Protein AF-A0A915EQQ8-F1 (afdb_monomer)

Sequence (125 aa):
MEVDMRISNCTISLIVEETCTAIYQALSRPYLQLPRTPMSGVPLLPTSTASTRFRFACAIDGKHVLIKKRESGSLYFNYKKSFSFVLMPIVDADYRVLYADFGSQGHNNDAGIFNTSGNERIYVK

pLDDT: mean 74.61, std 15.88, range [38.28, 94.25]

Solvent-accessible surface area (backbone atoms only — not comparable to full-atom values): 7738 Å² total; per-residue (Å²): 134,88,76,93,59,102,60,59,70,70,60,51,52,51,53,52,49,53,51,52,51,51,51,44,67,69,44,30,79,82,30,47,43,63,75,90,59,88,86,79,76,79,74,80,70,85,75,84,72,93,88,66,100,56,92,79,52,62,51,73,61,66,43,76,46,78,47,80,84,64,102,53,84,61,54,31,40,24,96,85,80,41,32,20,32,27,36,42,40,34,24,43,85,85,72,44,60,47,31,42,38,72,73,42,53,25,54,63,52,59,70,61,48,65,76,62,64,77,84,74,50,37,29,41,107

Foldseek 3Di:
DDDDDPDDPVVVVVVVVVVVVVCCVVCCVPWWDDPPDPDDDPPLPPDDDDDDPCSPDKDWDKDWDFDDDDPPPCQQQDPVRTGTKIKIFTADPVRDTQKIDTGHRNHDDSVVCVVVSPDGIIGTD

Radius of gyration: 18.01 Å; Cα contacts (8 Å, |Δi|>4): 145; chains: 1; bounding box: 49×32×48 Å

Nearest PDB structures (foldseek):
  8vbw-assembly1_B  TM=3.514E-01  e=2.691E+00  Staphylococcaceae bacterium
  7o4b-assembly2_C  TM=3.466E-01  e=3.213E+00  Staphylococcus aureus subsp. aureus COL
  7o4b-assembly1_A  TM=3.416E-01  e=7.347E+00  Staphylococcus aureus subsp. aureus COL
  7x81-assembly1_B  TM=2.837E-01  e=7.347E+00  Micromonospora sp.

Structure (mmCIF, N/CA/C/O backbone):
data_AF-A0A915EQQ8-F1
#
_entry.id   AF-A0A915EQQ8-F1
#
loop_
_atom_site.group_PDB
_atom_site.id
_atom_site.type_symbol
_atom_site.label_atom_id
_atom_site.label_alt_id
_atom_site.label_comp_id
_atom_site.label_asym_id
_atom_site.label_entity_id
_atom_site.label_seq_id
_atom_site.pdbx_PDB_ins_code
_atom_site.Cartn_x
_atom_site.Cartn_y
_atom_site.Cartn_z
_atom_site.occupancy
_atom_site.B_iso_or_equiv
_atom_site.auth_seq_id
_atom_site.auth_comp_id
_atom_site.auth_asym_id
_atom_site.auth_atom_id
_atom_site.pdbx_PDB_model_num
ATOM 1 N N . MET A 1 1 ? -19.384 6.674 3.561 1.00 42.06 1 MET A N 1
ATOM 2 C CA . MET A 1 1 ? -20.218 6.051 2.520 1.00 42.06 1 MET A CA 1
ATOM 3 C C . MET A 1 1 ? -20.678 4.727 3.099 1.00 42.06 1 MET A C 1
ATOM 5 O O . MET A 1 1 ? -19.895 3.788 3.124 1.00 42.06 1 MET A O 1
ATOM 9 N N . GLU A 1 2 ? -21.854 4.708 3.723 1.00 46.03 2 GLU A N 1
ATOM 10 C CA . GLU A 1 2 ? -22.490 3.451 4.127 1.00 46.03 2 GLU A CA 1
ATOM 11 C C . GLU A 1 2 ? -23.139 2.869 2.880 1.00 46.03 2 GLU A C 1
ATOM 13 O O . GLU A 1 2 ? -23.989 3.501 2.258 1.00 46.03 2 GLU A O 1
ATOM 18 N N . VAL A 1 3 ? -22.641 1.714 2.460 1.00 63.09 3 VAL A N 1
ATOM 19 C CA . VAL A 1 3 ? -23.239 0.941 1.379 1.00 63.09 3 VAL A CA 1
ATOM 20 C C . VAL A 1 3 ? -24.203 -0.010 2.072 1.00 63.09 3 VAL A C 1
ATOM 22 O O . VAL A 1 3 ? -23.756 -0.891 2.803 1.00 63.09 3 VAL A O 1
ATOM 25 N N . ASP A 1 4 ? -25.505 0.221 1.921 1.00 71.56 4 ASP A N 1
ATOM 26 C CA . ASP A 1 4 ? -26.528 -0.597 2.571 1.00 71.56 4 ASP A CA 1
ATOM 27 C C . ASP A 1 4 ? -26.590 -1.966 1.879 1.00 71.56 4 ASP A C 1
ATOM 29 O O . ASP A 1 4 ? -27.110 -2.117 0.770 1.00 71.56 4 ASP A O 1
ATOM 33 N N . MET A 1 5 ? -25.948 -2.957 2.492 1.00 75.12 5 MET A N 1
ATOM 34 C CA . MET A 1 5 ? -25.911 -4.328 1.999 1.00 75.12 5 MET A CA 1
ATOM 35 C C . MET A 1 5 ? -26.904 -5.174 2.791 1.00 75.12 5 MET A C 1
ATOM 37 O O . MET A 1 5 ? -26.976 -5.097 4.012 1.00 75.12 5 MET A O 1
ATOM 41 N N . ARG A 1 6 ? -27.625 -6.069 2.109 1.00 85.31 6 ARG A N 1
ATOM 42 C CA . ARG A 1 6 ? -28.607 -6.984 2.729 1.00 85.31 6 ARG A CA 1
ATOM 43 C C . ARG A 1 6 ? -27.982 -8.093 3.597 1.00 85.31 6 ARG A C 1
ATOM 45 O O . ARG A 1 6 ? -28.647 -9.077 3.907 1.00 85.31 6 ARG A O 1
ATOM 52 N N . ILE A 1 7 ? -26.699 -7.984 3.931 1.00 85.19 7 ILE A N 1
ATOM 53 C CA . ILE A 1 7 ? -25.886 -9.021 4.571 1.00 85.19 7 ILE A CA 1
ATOM 54 C C . ILE A 1 7 ? -25.105 -8.373 5.722 1.00 85.19 7 ILE A C 1
ATOM 56 O O . ILE A 1 7 ? -24.700 -7.218 5.629 1.00 85.19 7 ILE A O 1
ATOM 60 N N . SER A 1 8 ? -24.884 -9.116 6.812 1.00 85.50 8 SER A N 1
ATOM 61 C CA . SER A 1 8 ? -24.114 -8.643 7.970 1.00 85.50 8 SER A CA 1
ATOM 62 C C . SER A 1 8 ? -22.672 -8.263 7.605 1.00 85.50 8 SER A C 1
ATOM 64 O O . SER A 1 8 ? -21.999 -8.969 6.850 1.00 85.50 8 SER A O 1
ATOM 66 N N . ASN A 1 9 ? -22.162 -7.199 8.234 1.00 83.69 9 ASN A N 1
ATOM 67 C CA . ASN A 1 9 ? -20.779 -6.729 8.093 1.00 83.69 9 ASN A CA 1
ATOM 68 C C . ASN A 1 9 ? -19.736 -7.825 8.369 1.00 83.69 9 ASN A C 1
ATOM 70 O O . ASN A 1 9 ? -18.703 -7.868 7.704 1.00 83.69 9 ASN A O 1
ATOM 74 N N . CYS A 1 10 ? -20.001 -8.724 9.325 1.00 85.94 10 CYS A N 1
ATOM 75 C CA . CYS A 1 10 ? -19.091 -9.828 9.642 1.00 85.94 10 CYS A CA 1
ATOM 76 C C . CYS A 1 10 ? -18.953 -10.794 8.458 1.00 85.94 10 CYS A C 1
ATOM 78 O O . CYS A 1 10 ? -17.845 -11.168 8.093 1.00 85.94 10 CYS A O 1
ATOM 80 N N . THR A 1 11 ? -20.069 -11.149 7.820 1.00 88.00 11 THR A N 1
ATOM 81 C CA . THR A 1 11 ? -20.085 -12.047 6.658 1.00 88.00 11 THR A CA 1
ATOM 82 C C . THR A 1 11 ? -19.433 -11.395 5.443 1.00 88.00 11 THR A C 1
ATOM 84 O O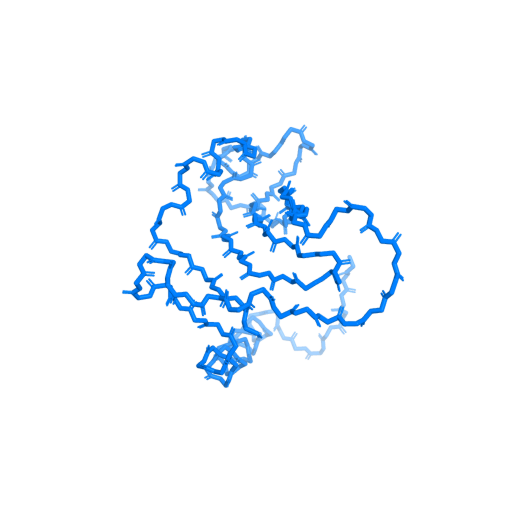 . THR A 1 11 ? -18.666 -12.043 4.741 1.00 88.00 11 THR A O 1
ATOM 87 N N . ILE A 1 12 ? -19.676 -10.099 5.221 1.00 88.50 12 ILE A N 1
ATOM 88 C CA . ILE A 1 12 ? -19.015 -9.347 4.145 1.00 88.50 12 ILE A CA 1
ATOM 89 C C . ILE A 1 12 ? -17.497 -9.347 4.343 1.00 88.50 12 ILE A C 1
ATOM 91 O O . ILE A 1 12 ? -16.767 -9.545 3.379 1.00 88.50 12 ILE A O 1
ATOM 95 N N . SER A 1 13 ? -17.014 -9.176 5.579 1.00 87.81 13 SER A N 1
ATOM 96 C CA . SER A 1 13 ? -15.576 -9.228 5.872 1.00 87.81 13 SER A CA 1
ATOM 97 C C . SER A 1 13 ? -14.949 -10.560 5.460 1.00 87.81 13 SER A C 1
ATOM 99 O O . SER A 1 13 ? -13.863 -10.551 4.888 1.00 87.81 13 SER A O 1
ATOM 101 N N . LEU A 1 14 ? -15.639 -11.678 5.706 1.00 91.50 14 LEU A N 1
ATOM 102 C CA . LEU A 1 14 ? -15.172 -13.009 5.306 1.00 91.50 14 LEU A CA 1
ATOM 103 C C . LEU A 1 14 ? -15.138 -13.153 3.781 1.00 91.50 14 LEU A C 1
ATOM 105 O O . LEU A 1 14 ? -14.138 -13.589 3.229 1.00 91.50 14 LEU A O 1
ATOM 109 N N . ILE A 1 15 ? -16.188 -12.705 3.087 1.00 92.25 15 ILE A N 1
ATOM 110 C CA . ILE A 1 15 ? -16.241 -12.746 1.616 1.00 92.25 15 ILE A CA 1
ATOM 111 C C . ILE A 1 15 ? -15.120 -11.895 1.006 1.00 92.25 15 ILE A C 1
ATOM 113 O O . ILE A 1 15 ? -14.475 -12.306 0.042 1.00 92.25 15 ILE A O 1
ATOM 117 N N . VAL A 1 16 ? -14.873 -10.701 1.550 1.00 90.56 16 VAL A N 1
ATOM 118 C CA . VAL A 1 16 ? -13.782 -9.828 1.095 1.00 90.56 16 VAL A CA 1
ATOM 119 C C . VAL A 1 16 ? -12.432 -10.508 1.301 1.00 90.56 16 VAL A C 1
ATOM 121 O O . VAL A 1 16 ? -11.600 -10.471 0.400 1.00 90.56 16 VAL A O 1
ATOM 124 N N . GLU A 1 17 ? -12.219 -11.155 2.444 1.00 92.12 17 GLU A N 1
ATOM 125 C CA . GLU A 1 17 ? -10.989 -11.899 2.712 1.00 92.12 17 GLU A CA 1
ATOM 126 C C . GLU A 1 17 ? -10.810 -13.055 1.718 1.00 92.12 17 GLU A C 1
ATOM 128 O O . GLU A 1 17 ? -9.802 -13.095 1.015 1.00 92.12 17 GLU A O 1
ATOM 133 N N . GLU A 1 18 ? -11.816 -13.918 1.562 1.00 94.25 18 GLU A N 1
ATOM 134 C CA . GLU A 1 18 ? -11.781 -15.058 0.637 1.00 94.25 18 GLU A CA 1
ATOM 135 C C . GLU A 1 18 ? -11.521 -14.628 -0.812 1.00 94.25 18 GLU A C 1
ATOM 137 O O . GLU A 1 18 ? -10.671 -15.198 -1.502 1.00 94.25 18 GLU A O 1
ATOM 142 N N . THR A 1 19 ? -12.224 -13.594 -1.276 1.00 94.06 19 THR A N 1
ATOM 143 C CA . THR A 1 19 ? -12.062 -13.068 -2.638 1.00 94.06 19 THR A CA 1
ATOM 144 C C . THR A 1 19 ? -10.684 -12.447 -2.844 1.00 94.06 19 THR A C 1
ATOM 146 O O . THR A 1 19 ? -10.034 -12.746 -3.848 1.00 94.06 19 THR A O 1
ATOM 149 N N . CYS A 1 20 ? -10.186 -11.647 -1.894 1.00 90.94 20 CYS A N 1
ATOM 150 C CA . CYS A 1 20 ? -8.828 -11.101 -1.951 1.00 90.94 20 CYS A CA 1
ATOM 151 C C . CYS A 1 20 ? -7.777 -12.217 -1.978 1.00 90.94 20 CYS A C 1
ATOM 153 O O . CYS A 1 20 ? -6.841 -12.156 -2.777 1.00 90.94 20 CYS A O 1
ATOM 155 N N . THR A 1 21 ? -7.939 -13.255 -1.155 1.00 91.75 21 THR A N 1
ATOM 156 C CA . THR A 1 21 ? -7.037 -14.410 -1.125 1.00 91.75 21 THR A CA 1
ATOM 157 C C . THR A 1 21 ? -7.049 -15.167 -2.450 1.00 91.75 21 THR A C 1
ATOM 159 O O . THR A 1 21 ? -5.980 -15.482 -2.972 1.00 91.75 21 THR A O 1
ATOM 162 N N . ALA A 1 22 ? -8.222 -15.414 -3.036 1.00 93.31 22 ALA A N 1
ATOM 163 C CA . ALA A 1 22 ? -8.337 -16.085 -4.330 1.00 93.31 22 ALA A CA 1
ATOM 164 C C . ALA A 1 22 ? -7.676 -15.273 -5.458 1.00 93.31 22 ALA A C 1
ATOM 166 O O . ALA A 1 22 ? -6.917 -15.823 -6.260 1.00 93.31 22 ALA A O 1
ATOM 167 N N . ILE A 1 23 ? -7.897 -13.952 -5.486 1.00 90.81 23 ILE A N 1
ATOM 168 C CA . ILE A 1 23 ? -7.248 -13.038 -6.439 1.00 90.81 23 ILE A CA 1
ATOM 169 C C . ILE A 1 23 ? -5.730 -13.074 -6.259 1.00 90.81 23 ILE A C 1
ATOM 171 O O . ILE A 1 23 ? -4.993 -13.211 -7.237 1.00 90.81 23 ILE A O 1
ATOM 175 N N . TYR A 1 24 ? -5.254 -12.990 -5.015 1.00 87.19 24 TYR A N 1
ATOM 176 C CA . TYR A 1 24 ? -3.830 -13.055 -4.715 1.00 87.19 24 TYR A CA 1
ATOM 177 C C . TYR A 1 24 ? -3.226 -14.381 -5.179 1.00 87.19 24 TYR A C 1
ATOM 179 O O . TYR A 1 24 ? -2.193 -14.384 -5.839 1.00 87.19 24 TYR A O 1
ATOM 187 N N . GLN A 1 25 ? -3.867 -15.518 -4.919 1.00 88.38 25 GLN A N 1
ATOM 188 C CA . GLN A 1 25 ? -3.369 -16.819 -5.373 1.00 88.38 25 GLN A CA 1
ATOM 189 C C . GLN A 1 25 ? -3.321 -16.925 -6.905 1.00 88.38 25 GLN A C 1
ATOM 191 O O . GLN A 1 25 ? -2.351 -17.457 -7.447 1.00 88.38 25 GLN A O 1
ATOM 196 N N . ALA A 1 26 ? -4.314 -16.374 -7.607 1.00 89.75 26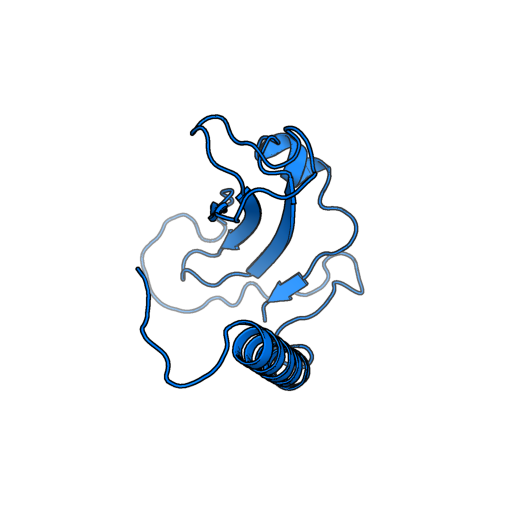 ALA A N 1
ATOM 197 C CA . ALA A 1 26 ? -4.368 -16.391 -9.068 1.00 89.75 26 ALA A CA 1
ATOM 198 C C . ALA A 1 26 ? -3.328 -15.462 -9.723 1.00 89.75 26 ALA A C 1
ATOM 200 O O . ALA A 1 26 ? -2.720 -15.828 -10.731 1.00 89.75 26 ALA A O 1
ATOM 201 N N . LEU A 1 27 ? -3.113 -14.266 -9.161 1.00 85.62 27 LEU A N 1
ATOM 202 C CA . LEU A 1 27 ? -2.286 -13.215 -9.770 1.00 85.62 27 LEU A CA 1
ATOM 203 C C . LEU A 1 27 ? -0.865 -13.127 -9.208 1.00 85.62 27 LEU A C 1
ATOM 205 O O . LEU A 1 27 ? 0.020 -12.607 -9.889 1.00 85.62 27 LEU A O 1
ATOM 209 N N . SER A 1 28 ? -0.614 -13.650 -8.005 1.00 81.12 28 SER A N 1
ATOM 210 C CA . SER A 1 28 ? 0.700 -13.543 -7.362 1.00 81.12 28 SER A CA 1
ATOM 211 C C . SER A 1 28 ? 1.792 -14.182 -8.206 1.00 81.12 28 SER A C 1
ATOM 213 O O . SER A 1 28 ? 2.791 -13.554 -8.519 1.00 81.12 28 SER A O 1
ATOM 215 N N . ARG A 1 29 ? 1.589 -15.418 -8.657 1.00 75.44 29 ARG A N 1
ATOM 216 C CA . ARG A 1 29 ? 2.600 -16.150 -9.423 1.00 75.44 29 ARG A CA 1
ATOM 217 C C . ARG A 1 29 ? 2.949 -15.511 -10.782 1.00 75.44 29 ARG A C 1
ATOM 219 O O . ARG A 1 29 ? 4.141 -15.441 -11.086 1.00 75.44 29 ARG A O 1
ATOM 226 N N . PRO A 1 30 ? 1.980 -15.079 -11.617 1.00 77.75 30 PRO A N 1
ATOM 227 C CA . PRO A 1 30 ? 2.297 -14.445 -12.897 1.00 77.75 30 PRO A CA 1
ATOM 228 C C . PRO A 1 30 ? 2.835 -13.013 -12.765 1.00 77.75 30 PRO A C 1
ATOM 230 O O . PRO A 1 30 ? 3.742 -12.663 -13.523 1.00 77.75 30 PRO A O 1
ATOM 233 N N . TYR A 1 31 ? 2.323 -12.221 -11.814 1.00 75.88 31 TYR A N 1
ATOM 234 C CA . TYR A 1 31 ? 2.560 -10.772 -11.778 1.00 75.88 31 TYR A CA 1
ATOM 235 C C . TYR A 1 31 ? 3.329 -10.275 -10.550 1.00 75.88 31 TYR A C 1
ATOM 237 O O . TYR A 1 31 ? 4.018 -9.275 -10.674 1.00 75.88 31 TYR A O 1
ATOM 245 N N . LEU A 1 32 ? 3.257 -10.941 -9.390 1.00 73.19 32 LEU A N 1
ATOM 246 C CA . LEU A 1 32 ? 3.906 -10.512 -8.140 1.00 73.19 32 LEU A CA 1
ATOM 247 C C . LEU A 1 32 ? 5.116 -11.402 -7.817 1.00 73.19 32 LEU A C 1
ATOM 249 O O . LEU A 1 32 ? 5.016 -12.421 -7.130 1.00 73.19 32 LEU A O 1
ATOM 253 N N . GLN A 1 33 ? 6.289 -11.027 -8.313 1.00 67.25 33 GLN A N 1
ATOM 254 C CA . GLN A 1 33 ? 7.521 -11.785 -8.094 1.00 67.25 33 GLN A CA 1
ATOM 255 C C . GLN A 1 33 ? 8.316 -11.189 -6.925 1.00 67.25 33 GLN A C 1
ATOM 257 O O . GLN A 1 33 ? 8.597 -10.001 -6.892 1.00 67.25 33 GLN A O 1
ATOM 262 N N . LEU A 1 34 ? 8.716 -12.005 -5.950 1.00 59.19 34 LEU A N 1
ATOM 263 C CA . LEU A 1 34 ? 9.714 -11.593 -4.952 1.00 59.19 34 LEU A CA 1
ATOM 264 C C . LEU A 1 34 ? 11.106 -11.609 -5.617 1.00 59.19 34 LEU A C 1
ATOM 266 O O . LEU A 1 34 ? 11.388 -12.551 -6.370 1.00 59.19 34 LEU A O 1
ATOM 270 N N . PRO A 1 35 ? 12.002 -10.643 -5.342 1.00 55.12 35 PRO A N 1
ATOM 271 C CA . PRO A 1 35 ? 13.351 -10.662 -5.896 1.00 55.12 35 PRO A CA 1
ATOM 272 C C . PRO A 1 35 ? 14.114 -11.840 -5.293 1.00 55.12 35 PRO A C 1
ATOM 274 O O . PRO A 1 35 ? 14.565 -11.790 -4.153 1.00 55.12 35 PRO A O 1
ATOM 277 N N . ARG A 1 36 ? 14.277 -12.927 -6.047 1.00 51.22 36 ARG A N 1
ATOM 278 C CA . ARG A 1 36 ? 15.106 -14.061 -5.602 1.00 51.22 36 ARG A CA 1
ATOM 279 C C . ARG A 1 36 ? 16.601 -13.825 -5.838 1.00 51.22 36 ARG A C 1
ATOM 281 O O . ARG A 1 36 ? 17.420 -14.582 -5.330 1.00 51.22 36 ARG A O 1
ATOM 288 N N . THR A 1 37 ? 16.957 -12.772 -6.569 1.00 49.00 37 THR A N 1
ATOM 289 C CA . THR A 1 37 ? 18.335 -12.414 -6.916 1.00 49.00 37 THR A CA 1
ATOM 290 C C . THR A 1 37 ? 18.514 -10.894 -6.936 1.00 49.00 37 THR A C 1
ATOM 292 O O . THR A 1 37 ? 17.595 -10.177 -7.343 1.00 49.00 37 THR A O 1
ATOM 295 N N . PRO A 1 38 ? 19.686 -10.372 -6.523 1.00 46.16 38 PRO A N 1
ATOM 296 C CA . PRO A 1 38 ? 20.009 -8.963 -6.691 1.00 46.16 38 PRO A CA 1
ATOM 297 C C . PRO A 1 38 ? 20.074 -8.651 -8.189 1.00 46.16 38 PRO A C 1
ATOM 299 O O . PRO A 1 38 ? 20.971 -9.108 -8.888 1.00 46.16 38 PRO A O 1
ATOM 302 N N . MET A 1 39 ? 19.056 -7.933 -8.666 1.00 51.19 39 MET A N 1
ATOM 303 C CA . MET A 1 39 ? 19.001 -7.165 -9.912 1.00 51.19 39 MET A CA 1
ATOM 304 C C . MET A 1 39 ? 19.892 -7.686 -11.054 1.00 51.19 39 MET A C 1
ATOM 306 O O . MET A 1 39 ? 20.835 -7.028 -11.479 1.00 51.19 39 MET A O 1
ATOM 310 N N . SER A 1 40 ? 19.559 -8.857 -11.594 1.00 38.28 40 SER A N 1
ATOM 311 C CA . SER A 1 40 ? 20.042 -9.271 -12.910 1.00 38.28 40 SER A CA 1
ATOM 312 C C . SER A 1 40 ? 18.832 -9.558 -13.783 1.00 38.28 40 SER A C 1
ATOM 314 O O . SER A 1 40 ? 18.203 -10.607 -13.670 1.00 38.28 40 SER A O 1
ATOM 316 N N . GLY A 1 41 ? 18.473 -8.578 -14.613 1.00 45.72 41 GLY A N 1
ATOM 317 C CA . GLY A 1 41 ? 17.550 -8.800 -15.721 1.00 45.72 41 GLY A CA 1
ATOM 318 C C . GLY A 1 41 ? 16.108 -8.359 -15.507 1.00 45.72 41 GLY A C 1
ATOM 319 O O . GLY A 1 41 ? 15.211 -9.082 -15.923 1.00 45.72 41 GLY A O 1
ATOM 320 N N . VAL A 1 42 ? 15.860 -7.160 -14.967 1.00 47.38 42 VAL A N 1
ATOM 321 C CA . VAL A 1 42 ? 14.708 -6.401 -15.480 1.00 47.38 42 VAL A CA 1
ATOM 322 C C . VAL A 1 42 ? 15.176 -5.871 -16.833 1.00 47.38 42 VAL A C 1
ATOM 324 O O . VAL A 1 42 ? 16.049 -4.997 -16.851 1.00 47.38 42 VAL A O 1
ATOM 327 N N . PRO A 1 43 ? 14.704 -6.391 -17.980 1.00 43.97 43 PRO A N 1
ATOM 328 C CA . PRO A 1 43 ? 14.870 -5.637 -19.201 1.00 43.97 43 PRO A CA 1
ATOM 329 C C . PRO A 1 43 ? 14.034 -4.386 -18.961 1.00 43.97 43 PRO A C 1
ATOM 331 O O . PRO A 1 43 ? 12.814 -4.474 -18.829 1.00 43.97 43 PRO A O 1
ATOM 334 N N . LEU A 1 44 ? 14.691 -3.235 -18.843 1.00 51.31 44 LEU A N 1
ATOM 335 C CA . LEU A 1 44 ? 14.059 -1.948 -19.093 1.00 51.31 44 LEU A CA 1
ATOM 336 C C . LEU A 1 44 ? 13.561 -2.033 -20.538 1.00 51.31 44 LEU A C 1
ATOM 338 O O . LEU A 1 44 ? 14.298 -1.715 -21.471 1.00 51.31 44 LEU A O 1
ATOM 342 N N . LEU A 1 45 ? 12.385 -2.635 -20.733 1.00 42.94 45 LEU A N 1
ATOM 343 C CA . LEU A 1 45 ? 11.786 -2.835 -22.038 1.00 42.94 45 LEU A CA 1
ATOM 344 C C . LEU A 1 45 ? 11.689 -1.441 -22.652 1.00 42.94 45 LEU A C 1
ATOM 346 O O . LEU A 1 45 ? 11.061 -0.566 -22.055 1.00 42.94 45 LEU A O 1
ATOM 350 N N . PRO A 1 46 ? 12.322 -1.189 -23.807 1.00 46.50 46 PRO A N 1
ATOM 351 C CA . PRO A 1 46 ? 12.129 0.067 -24.492 1.00 46.50 46 PRO A CA 1
ATOM 352 C C . PRO A 1 46 ? 10.741 -0.007 -25.128 1.00 46.50 46 PRO A C 1
ATOM 354 O O . PRO A 1 46 ? 10.616 -0.366 -26.298 1.00 46.50 46 PRO A O 1
ATOM 357 N N . THR A 1 47 ? 9.679 0.268 -24.368 1.00 48.12 47 THR A N 1
ATOM 358 C CA . THR A 1 47 ? 8.362 0.445 -24.972 1.00 48.12 47 THR A CA 1
ATOM 359 C C . THR A 1 47 ? 8.326 1.805 -25.661 1.00 48.12 47 THR A C 1
ATOM 361 O O . THR A 1 4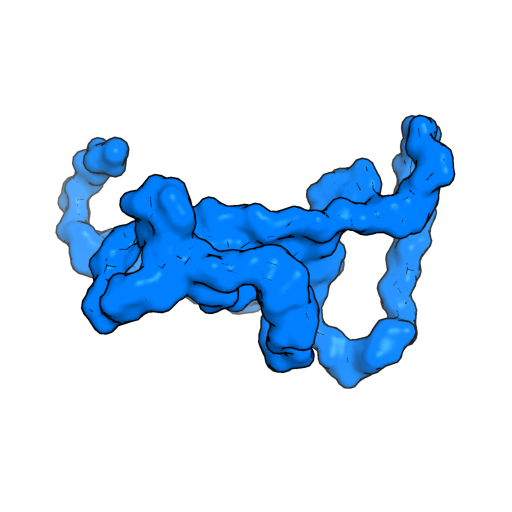7 ? 8.383 2.865 -25.048 1.00 48.12 47 THR A O 1
ATOM 364 N N . SER A 1 48 ? 8.333 1.725 -26.994 1.00 57.06 48 SER A N 1
ATOM 365 C CA . SER A 1 48 ? 7.908 2.742 -27.959 1.00 57.06 48 SER A CA 1
ATOM 366 C C . SER A 1 48 ? 6.740 3.551 -27.391 1.00 57.06 48 SER A C 1
ATOM 368 O O . SER A 1 48 ? 5.743 2.968 -26.982 1.00 57.06 48 SER A O 1
ATOM 370 N N . THR A 1 49 ? 6.770 4.877 -27.314 1.00 46.12 49 THR A N 1
ATOM 371 C CA . THR A 1 49 ? 6.849 5.857 -28.408 1.00 46.12 49 THR A CA 1
ATOM 372 C C . THR A 1 49 ? 7.095 7.229 -27.740 1.00 46.12 49 THR A C 1
ATOM 374 O O . THR A 1 49 ? 6.744 7.399 -26.581 1.00 46.12 49 THR A O 1
ATOM 377 N N . ALA A 1 50 ? 7.747 8.173 -28.429 1.00 48.06 50 ALA A N 1
ATOM 378 C CA . ALA A 1 50 ? 8.168 9.520 -27.979 1.00 48.06 50 ALA A CA 1
ATOM 379 C C . ALA A 1 50 ? 7.312 10.175 -26.857 1.00 48.06 50 ALA A C 1
ATOM 381 O O . ALA A 1 50 ? 6.095 10.169 -26.947 1.00 48.06 50 ALA A O 1
ATOM 382 N N . SER A 1 51 ? 7.854 10.822 -25.813 1.00 45.84 51 SER A N 1
ATOM 383 C CA . SER A 1 51 ? 8.616 12.079 -25.918 1.00 45.84 51 SER A CA 1
ATOM 384 C C . SER A 1 51 ? 9.143 12.588 -24.556 1.00 45.84 51 SER A C 1
ATOM 386 O O . SER A 1 51 ? 8.960 13.758 -24.224 1.00 45.84 51 SER A O 1
ATOM 388 N N . THR A 1 52 ? 9.792 11.762 -23.734 1.00 49.62 52 THR A N 1
ATOM 389 C CA . THR A 1 52 ? 10.315 12.245 -22.439 1.00 49.62 52 THR A CA 1
ATOM 390 C C . THR A 1 52 ? 11.823 12.051 -22.381 1.00 49.62 52 THR A C 1
ATOM 392 O O . THR A 1 52 ? 12.334 10.943 -22.519 1.00 49.62 52 THR A O 1
ATOM 395 N N . ARG A 1 53 ? 12.569 13.145 -22.175 1.00 50.75 53 ARG A N 1
ATOM 396 C CA . ARG A 1 53 ? 14.043 13.177 -22.051 1.00 50.75 53 ARG A CA 1
ATOM 397 C C . ARG A 1 53 ? 14.600 12.347 -20.877 1.00 50.75 53 ARG A C 1
ATOM 399 O O . ARG A 1 53 ? 15.809 12.293 -20.697 1.00 50.75 53 ARG A O 1
ATOM 406 N N . PHE A 1 54 ? 13.744 11.668 -20.119 1.00 50.25 54 PHE A N 1
ATOM 407 C CA . PHE A 1 54 ? 14.087 10.870 -18.953 1.00 50.25 54 PHE A CA 1
ATOM 408 C C . PHE A 1 54 ? 13.734 9.395 -19.173 1.00 50.25 54 PHE A C 1
ATOM 410 O O . PHE A 1 54 ? 12.761 8.882 -18.637 1.00 50.25 54 PHE A O 1
ATOM 417 N N . ARG A 1 55 ? 14.567 8.692 -19.948 1.00 47.53 55 ARG A N 1
ATOM 418 C CA . ARG A 1 55 ? 14.438 7.242 -20.206 1.00 47.53 55 ARG A CA 1
ATOM 419 C C . ARG A 1 55 ? 14.684 6.357 -18.971 1.00 47.53 55 ARG A C 1
ATOM 421 O O . ARG A 1 55 ? 14.542 5.147 -19.058 1.00 47.53 55 ARG A O 1
ATOM 428 N N . PHE A 1 56 ? 15.056 6.963 -17.845 1.00 55.44 56 PHE A N 1
ATOM 429 C CA . PHE A 1 56 ? 15.397 6.285 -16.593 1.00 55.44 56 PHE A CA 1
ATOM 430 C C . PHE A 1 56 ? 14.700 6.895 -15.370 1.00 55.44 56 PHE A C 1
ATOM 432 O O . PHE A 1 56 ? 15.038 6.535 -14.244 1.00 55.44 56 PHE A O 1
ATOM 439 N N . ALA A 1 57 ? 13.770 7.843 -15.552 1.00 61.41 57 ALA A N 1
ATOM 440 C CA . ALA A 1 57 ? 13.052 8.389 -14.405 1.00 61.41 57 ALA A CA 1
ATOM 441 C C . ALA A 1 57 ? 12.033 7.363 -13.921 1.00 61.41 57 ALA A C 1
ATOM 443 O O . ALA A 1 57 ? 11.068 7.058 -14.616 1.00 61.41 57 ALA A O 1
ATOM 444 N N . CYS A 1 58 ? 12.269 6.856 -12.718 1.00 71.00 58 CYS A N 1
ATOM 445 C CA . CYS A 1 58 ? 11.243 6.202 -11.931 1.00 71.00 58 CYS A CA 1
ATOM 446 C 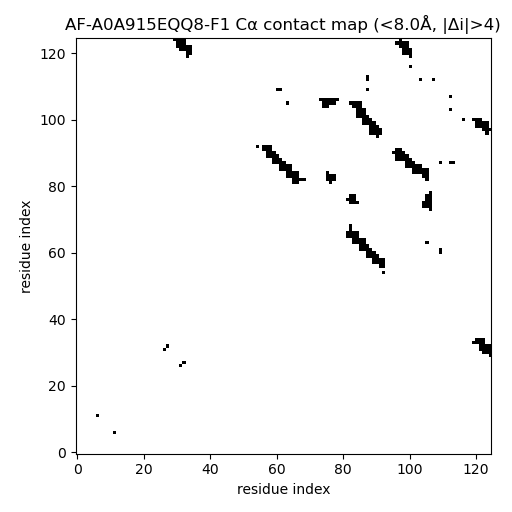C . CYS A 1 58 ? 10.734 7.215 -10.902 1.00 71.00 58 CYS A C 1
ATOM 448 O O . CYS A 1 58 ? 11.536 7.927 -10.291 1.00 71.00 58 CYS A O 1
ATOM 450 N N . ALA A 1 59 ? 9.420 7.294 -10.721 1.00 82.94 59 ALA A N 1
ATOM 451 C CA . ALA A 1 59 ? 8.821 8.082 -9.652 1.00 82.94 59 ALA A CA 1
ATOM 452 C C . ALA A 1 59 ? 8.692 7.219 -8.395 1.00 82.94 59 ALA A C 1
ATOM 454 O O . ALA A 1 59 ? 8.322 6.047 -8.480 1.00 82.94 59 ALA A O 1
ATOM 455 N N . ILE A 1 60 ? 9.007 7.810 -7.244 1.00 85.44 60 ILE A N 1
ATOM 456 C CA . ILE A 1 60 ? 8.928 7.178 -5.930 1.00 85.44 60 ILE A CA 1
ATOM 457 C C . ILE A 1 60 ? 8.181 8.144 -5.017 1.00 85.44 60 ILE A C 1
ATOM 459 O O . ILE A 1 60 ? 8.663 9.255 -4.802 1.00 85.44 60 ILE A O 1
ATOM 463 N N . ASP A 1 61 ? 7.008 7.750 -4.528 1.00 86.69 61 ASP A N 1
ATOM 464 C CA . ASP A 1 61 ? 6.188 8.603 -3.661 1.00 86.69 61 ASP A CA 1
ATOM 465 C C . ASP A 1 61 ? 5.274 7.772 -2.757 1.00 86.69 61 ASP A C 1
ATOM 467 O O . ASP A 1 61 ? 4.610 6.847 -3.224 1.00 86.69 61 ASP A O 1
ATOM 471 N N . GLY A 1 62 ? 5.214 8.103 -1.468 1.00 87.12 62 GLY A N 1
ATOM 472 C CA . GLY A 1 62 ? 4.427 7.364 -0.485 1.00 87.12 62 GLY A CA 1
ATOM 473 C C . GLY A 1 62 ? 2.933 7.683 -0.562 1.00 87.12 62 GLY A C 1
ATOM 474 O O . GLY A 1 62 ? 2.491 8.820 -0.388 1.00 87.12 62 GLY A O 1
ATOM 475 N N . LYS A 1 63 ? 2.094 6.657 -0.738 1.00 88.50 63 LYS A N 1
ATOM 476 C CA . LYS A 1 63 ? 0.634 6.793 -0.676 1.00 88.50 63 LYS A CA 1
ATOM 477 C C . LYS A 1 63 ? 0.089 6.333 0.673 1.00 88.50 63 LYS A C 1
ATOM 479 O O . LYS A 1 63 ? 0.125 5.152 1.004 1.00 88.50 63 LYS A O 1
ATOM 484 N N . HIS A 1 64 ? -0.539 7.250 1.409 1.00 89.38 64 HIS A N 1
ATOM 485 C CA . HIS A 1 64 ? -1.297 6.906 2.614 1.00 89.38 64 HIS A CA 1
ATOM 486 C C . HIS A 1 64 ? -2.639 6.242 2.267 1.00 89.38 64 HIS A C 1
ATOM 488 O O . HIS A 1 64 ? -3.535 6.881 1.706 1.00 89.38 64 HIS A O 1
ATOM 494 N N . VAL A 1 65 ? -2.794 4.977 2.656 1.00 88.81 65 VAL A N 1
ATOM 495 C CA . VAL A 1 65 ? -4.052 4.222 2.605 1.00 88.81 65 VAL A CA 1
ATOM 496 C C . VAL A 1 65 ? -4.745 4.351 3.955 1.00 88.81 65 VAL A C 1
ATOM 498 O O . VAL A 1 65 ? -4.227 3.892 4.972 1.00 88.81 65 VAL A O 1
ATOM 501 N N . LEU A 1 66 ? -5.903 5.012 3.973 1.00 90.38 66 LEU A N 1
ATOM 502 C CA . LEU A 1 66 ? -6.649 5.287 5.200 1.00 90.38 66 LEU A CA 1
ATOM 503 C C . LEU A 1 66 ? -7.228 4.006 5.804 1.00 90.38 66 LEU A C 1
ATOM 505 O O . LEU A 1 66 ? -7.804 3.179 5.100 1.00 90.38 66 LEU A O 1
ATOM 509 N N . ILE A 1 67 ? -7.132 3.888 7.125 1.00 87.62 67 ILE A N 1
ATOM 510 C CA . ILE A 1 67 ? -7.694 2.781 7.896 1.00 87.62 67 ILE A CA 1
ATOM 511 C C . ILE A 1 67 ? -8.536 3.299 9.055 1.00 87.62 67 ILE A C 1
ATOM 513 O O . ILE A 1 67 ? -8.369 4.424 9.531 1.00 87.62 67 ILE A O 1
ATOM 517 N N . LYS A 1 68 ? -9.437 2.448 9.548 1.00 85.81 68 LYS A N 1
ATOM 518 C CA . LYS A 1 68 ? -10.106 2.699 10.826 1.00 85.81 68 LYS A CA 1
ATOM 519 C C . LYS A 1 68 ? -9.087 2.587 11.959 1.00 85.81 68 LYS A C 1
ATOM 521 O O . LYS A 1 68 ? -8.175 1.761 11.907 1.00 85.81 68 LYS A O 1
ATOM 526 N N . LYS A 1 69 ? -9.254 3.423 12.986 1.00 81.12 69 LYS A N 1
ATOM 527 C CA . LYS A 1 69 ? -8.422 3.401 14.191 1.00 81.12 69 LYS A CA 1
ATOM 528 C C . LYS A 1 69 ? -8.402 1.988 14.780 1.00 81.12 69 LYS A C 1
ATOM 530 O O . LYS A 1 69 ? -9.456 1.423 15.056 1.00 81.12 69 LYS A O 1
ATOM 535 N N . ARG A 1 70 ? -7.200 1.450 14.978 1.00 73.19 70 ARG A N 1
ATOM 536 C CA . ARG A 1 70 ? -6.952 0.209 15.723 1.00 73.19 70 ARG A CA 1
ATOM 537 C C . ARG A 1 70 ? -6.465 0.565 17.129 1.00 73.19 70 ARG A C 1
ATOM 539 O O . ARG A 1 70 ? -6.092 1.714 17.381 1.00 73.19 70 ARG A O 1
ATOM 546 N N . GLU A 1 71 ? -6.429 -0.403 18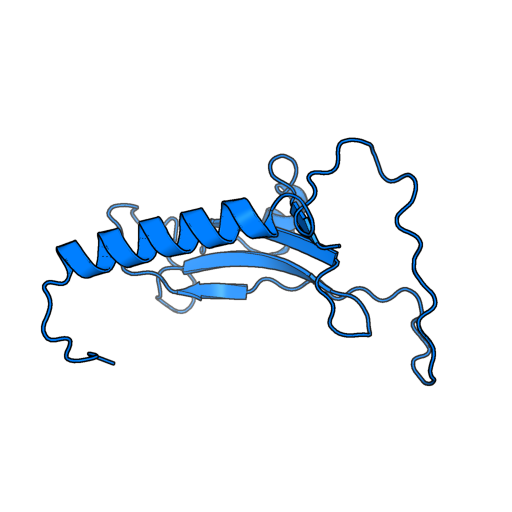.037 1.00 79.69 71 GLU A N 1
ATOM 547 C CA . GLU A 1 71 ? -5.795 -0.259 19.358 1.00 79.69 71 GLU A CA 1
ATOM 548 C C . GLU A 1 71 ? -4.258 -0.242 19.243 1.00 79.69 71 GLU A C 1
ATOM 550 O O . GLU A 1 71 ? -3.550 -1.089 19.767 1.00 79.69 71 GLU A O 1
ATOM 555 N N . SER A 1 72 ? -3.730 0.712 18.478 1.00 77.75 72 SER A N 1
ATOM 556 C CA . SER A 1 72 ? -2.319 0.803 18.085 1.00 77.75 72 SER A CA 1
ATOM 557 C C . SER A 1 72 ? -1.651 2.098 18.562 1.00 77.75 72 SER A C 1
ATOM 559 O O . SER A 1 72 ? -0.618 2.497 18.025 1.00 77.75 72 SER A O 1
ATOM 561 N N . GLY A 1 73 ? -2.282 2.827 19.488 1.00 84.12 73 GLY A N 1
ATOM 562 C CA . GLY A 1 73 ? -1.831 4.160 19.893 1.00 84.12 73 GLY A CA 1
ATOM 563 C C . GLY A 1 73 ? -1.740 5.121 18.700 1.00 84.12 73 GLY A C 1
ATOM 564 O O . GLY A 1 73 ? -2.688 5.236 17.924 1.00 84.12 73 GLY A O 1
ATOM 565 N N . SER A 1 74 ? -0.597 5.794 18.543 1.00 83.50 74 SER A N 1
ATOM 566 C CA . SER A 1 74 ? -0.308 6.743 17.456 1.00 83.50 74 SER A CA 1
ATOM 567 C C . SER A 1 74 ? 0.477 6.149 16.278 1.00 83.50 74 SER A C 1
ATOM 569 O O . SER A 1 74 ? 0.749 6.876 15.330 1.00 83.50 74 SER A O 1
ATOM 571 N N . LEU A 1 75 ? 0.812 4.851 16.286 1.00 84.56 75 LEU A N 1
ATOM 572 C CA . LEU A 1 75 ? 1.704 4.238 15.283 1.00 84.56 75 LEU A CA 1
ATOM 573 C C . LEU A 1 75 ? 1.241 4.457 13.833 1.00 84.56 75 LEU A C 1
ATOM 575 O O . LEU A 1 75 ? 2.031 4.779 12.954 1.00 84.56 75 LEU A O 1
ATOM 579 N N . TYR A 1 76 ? -0.061 4.329 13.583 1.00 87.38 76 TYR A N 1
ATOM 580 C CA . TYR A 1 76 ? -0.645 4.562 12.257 1.00 87.38 76 TYR A CA 1
ATOM 581 C C . TYR A 1 76 ? -1.230 5.966 12.100 1.00 87.38 76 TYR A C 1
ATOM 583 O O . TYR A 1 76 ? -1.810 6.265 11.059 1.00 87.38 76 TYR A O 1
ATOM 591 N N . PHE A 1 77 ? -1.118 6.820 13.117 1.00 87.69 77 PHE A N 1
ATOM 592 C CA . PHE A 1 77 ? -1.699 8.154 13.110 1.00 87.69 77 PHE A CA 1
ATOM 593 C C . PHE A 1 77 ? -0.783 9.127 12.368 1.00 87.69 77 PHE A C 1
ATOM 595 O O . PHE A 1 77 ? 0.329 9.426 12.801 1.00 87.69 77 PHE A O 1
ATOM 602 N N . ASN A 1 78 ? -1.260 9.621 11.232 1.00 85.56 78 ASN A N 1
ATOM 603 C CA . ASN A 1 78 ? -0.525 10.554 10.396 1.00 85.56 78 ASN A CA 1
ATOM 604 C C . ASN A 1 78 ? -0.757 12.012 10.824 1.00 85.56 78 ASN A C 1
ATOM 606 O O . ASN A 1 78 ? -1.684 12.345 11.570 1.00 85.56 78 ASN A O 1
ATOM 610 N N . TYR A 1 79 ? 0.064 12.918 10.291 1.00 83.94 79 TYR A N 1
ATOM 611 C CA . TYR A 1 79 ? -0.036 14.354 10.575 1.00 83.94 79 TYR A CA 1
ATOM 612 C C . TYR A 1 79 ? -1.369 14.979 10.121 1.00 83.94 79 TYR A C 1
ATOM 614 O O . TYR A 1 79 ? -1.797 15.993 10.670 1.00 83.94 79 TYR A O 1
ATOM 622 N N . LYS A 1 80 ? -2.070 14.356 9.159 1.00 86.25 80 LYS A N 1
ATOM 623 C CA . LYS A 1 80 ? -3.417 14.752 8.702 1.00 86.25 80 LYS A CA 1
ATOM 624 C C . LYS A 1 80 ? -4.528 14.265 9.638 1.00 86.25 80 LYS A C 1
ATOM 626 O O . LYS A 1 80 ? -5.692 14.201 9.243 1.00 86.25 80 LYS A O 1
ATOM 631 N N . LYS A 1 81 ? -4.177 13.920 10.878 1.00 87.69 81 LYS A N 1
ATOM 632 C CA . LYS A 1 81 ? -5.094 13.480 11.932 1.00 87.69 81 LYS A CA 1
ATOM 633 C C . LYS A 1 81 ? -5.937 12.260 11.540 1.00 87.69 81 LYS A C 1
ATOM 635 O O . LYS A 1 81 ? -7.076 12.124 11.979 1.00 87.69 81 LYS A O 1
ATOM 640 N N . SER A 1 82 ? -5.387 11.381 10.705 1.00 87.75 82 SER A N 1
ATOM 641 C CA . SER A 1 82 ? -6.047 10.161 10.227 1.00 87.75 82 SER A CA 1
ATOM 642 C C . SER A 1 82 ? -5.171 8.937 10.487 1.00 87.75 82 SER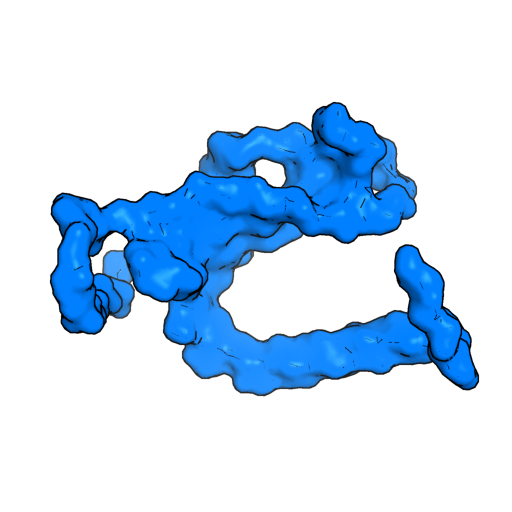 A C 1
ATOM 644 O O . SER A 1 82 ? -3.957 9.059 10.615 1.00 87.75 82 SER A O 1
ATOM 646 N N . PHE A 1 83 ? -5.766 7.745 10.550 1.00 89.50 83 PHE A N 1
ATOM 647 C CA . PHE A 1 83 ? -5.005 6.497 10.633 1.00 89.50 83 PHE A CA 1
ATOM 648 C C . PHE A 1 83 ? -4.734 5.961 9.226 1.00 89.50 83 PHE A C 1
ATOM 650 O O . PHE A 1 83 ? -5.642 5.948 8.396 1.00 89.50 83 PHE A O 1
ATOM 657 N N . SER A 1 84 ? -3.505 5.532 8.938 1.00 89.25 84 SER A N 1
ATOM 658 C CA . SER A 1 84 ? -3.130 5.014 7.618 1.00 89.25 84 SER A CA 1
ATOM 659 C C . SER A 1 84 ? -1.959 4.036 7.651 1.00 89.25 84 SER A C 1
ATOM 661 O O . SER A 1 84 ? -1.102 4.134 8.528 1.00 89.25 84 SER A O 1
ATOM 663 N N . PHE A 1 85 ? -1.897 3.157 6.654 1.00 89.31 85 PHE A N 1
ATOM 664 C CA . PHE A 1 85 ? -0.654 2.515 6.218 1.00 89.31 85 PHE A CA 1
ATOM 665 C C . PHE A 1 85 ? -0.049 3.305 5.057 1.00 89.31 85 PHE A C 1
ATOM 667 O O . PHE A 1 85 ? -0.774 4.008 4.349 1.00 89.31 85 PHE A O 1
ATOM 674 N N . VAL A 1 86 ? 1.255 3.175 4.843 1.00 87.56 86 VAL A N 1
ATOM 675 C CA . VAL A 1 86 ? 1.934 3.725 3.666 1.00 87.56 86 VAL A CA 1
ATOM 676 C C . VAL A 1 86 ? 2.193 2.604 2.663 1.00 87.56 86 VAL A C 1
ATOM 678 O O . VAL A 1 86 ? 2.743 1.558 3.013 1.00 87.56 86 VAL A O 1
ATOM 681 N N . LEU A 1 87 ? 1.764 2.835 1.425 1.00 87.56 87 LEU A N 1
ATOM 682 C CA . LEU A 1 87 ? 2.159 2.091 0.234 1.00 87.56 87 LEU A CA 1
ATOM 683 C C . LEU A 1 87 ? 3.278 2.883 -0.446 1.00 87.56 87 LEU A C 1
ATOM 685 O O . LEU A 1 87 ? 3.082 4.055 -0.758 1.00 87.56 87 LEU A O 1
ATOM 689 N N . MET A 1 88 ? 4.416 2.249 -0.694 1.00 88.50 88 MET A N 1
ATOM 690 C CA . MET A 1 88 ? 5.592 2.869 -1.297 1.00 88.50 88 MET A CA 1
ATOM 691 C C . MET A 1 88 ? 5.895 2.207 -2.657 1.00 88.50 88 MET A C 1
ATOM 693 O O . MET A 1 88 ? 6.597 1.193 -2.708 1.00 88.50 88 MET A O 1
ATOM 697 N N . PRO A 1 89 ? 5.321 2.709 -3.767 1.00 85.50 89 PRO A N 1
ATOM 698 C CA . PRO A 1 89 ? 5.568 2.216 -5.111 1.00 85.50 89 PRO A CA 1
ATOM 699 C C . PRO A 1 89 ? 6.761 2.903 -5.794 1.00 85.50 89 PRO A C 1
ATOM 701 O O . PRO A 1 89 ? 7.051 4.076 -5.566 1.00 85.50 89 PRO A O 1
ATOM 704 N N . ILE A 1 90 ? 7.396 2.176 -6.711 1.00 84.69 90 ILE A N 1
ATOM 705 C CA . ILE A 1 90 ? 8.278 2.717 -7.747 1.00 84.69 90 ILE A CA 1
ATOM 706 C C . ILE A 1 90 ? 7.572 2.501 -9.081 1.00 84.69 90 ILE A C 1
ATOM 708 O O . ILE A 1 90 ? 7.168 1.378 -9.398 1.00 84.69 90 ILE A O 1
ATOM 712 N N . VAL A 1 91 ? 7.420 3.572 -9.852 1.00 83.38 91 VAL A N 1
ATOM 713 C CA . VAL A 1 91 ? 6.625 3.589 -11.085 1.00 83.38 91 VAL A CA 1
ATOM 714 C C . VAL A 1 91 ? 7.485 4.071 -12.251 1.00 83.38 91 VAL A C 1
ATOM 716 O O . VAL A 1 91 ? 8.288 4.990 -12.075 1.00 83.38 91 VAL A O 1
ATOM 719 N N . ASP A 1 92 ? 7.336 3.457 -13.424 1.00 81.19 92 ASP A N 1
ATOM 720 C CA . ASP A 1 92 ? 8.006 3.893 -14.653 1.00 81.19 92 ASP A CA 1
ATOM 721 C C . ASP A 1 92 ? 7.297 5.082 -15.337 1.00 81.19 92 ASP A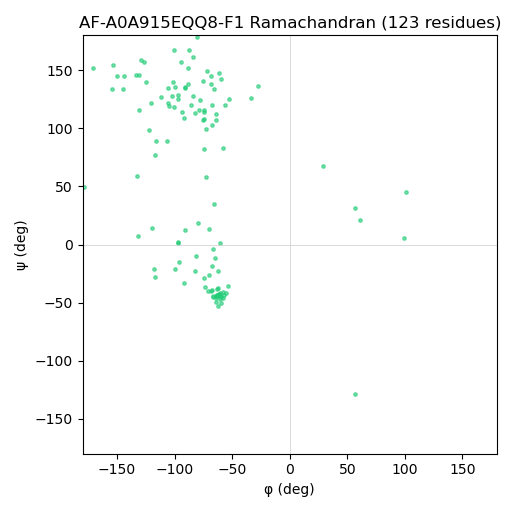 C 1
ATOM 723 O O . ASP A 1 92 ? 6.268 5.587 -14.884 1.00 81.19 92 ASP A O 1
ATOM 727 N N . ALA A 1 93 ? 7.862 5.550 -16.453 1.00 80.25 93 ALA A N 1
ATOM 728 C CA . ALA A 1 93 ? 7.298 6.648 -17.238 1.00 80.25 93 ALA A CA 1
ATOM 729 C C . ALA A 1 93 ? 5.958 6.303 -17.923 1.00 80.25 93 ALA A C 1
ATOM 731 O O . ALA A 1 93 ? 5.220 7.217 -18.289 1.00 80.25 93 ALA A O 1
ATOM 732 N N . ASP A 1 94 ? 5.639 5.013 -18.066 1.00 78.88 94 ASP A N 1
ATOM 733 C CA . ASP A 1 94 ? 4.380 4.502 -18.618 1.00 78.88 94 ASP A CA 1
ATOM 734 C C . ASP A 1 94 ? 3.326 4.274 -17.510 1.00 78.88 94 ASP A C 1
ATOM 736 O O . ASP A 1 94 ? 2.293 3.643 -17.747 1.00 78.88 94 ASP A O 1
ATOM 740 N N . TYR A 1 95 ? 3.565 4.792 -16.297 1.00 76.81 95 TYR A N 1
ATOM 741 C CA . TYR A 1 95 ? 2.722 4.617 -15.110 1.00 76.81 95 TYR A CA 1
ATOM 742 C C . TYR A 1 95 ? 2.559 3.157 -14.655 1.00 76.81 95 TYR A C 1
ATOM 744 O O . TYR A 1 95 ? 1.622 2.830 -13.917 1.00 76.81 95 TYR A O 1
ATOM 752 N N . ARG A 1 96 ? 3.471 2.264 -15.048 1.00 78.50 96 ARG A N 1
ATOM 753 C CA . ARG A 1 96 ? 3.492 0.879 -14.575 1.00 78.50 96 ARG A CA 1
ATOM 754 C C . ARG A 1 96 ? 4.221 0.819 -13.246 1.00 78.50 96 ARG A C 1
ATOM 756 O O . ARG A 1 96 ? 5.349 1.292 -13.111 1.00 78.50 96 ARG A O 1
ATOM 763 N N . VAL A 1 97 ? 3.571 0.222 -12.252 1.00 78.31 97 VAL A N 1
ATOM 764 C CA . VAL A 1 97 ? 4.222 -0.090 -10.979 1.00 78.31 97 VAL A CA 1
ATOM 765 C C . VAL A 1 97 ? 5.267 -1.158 -11.269 1.00 78.31 97 VAL A C 1
ATOM 767 O O . VAL A 1 97 ? 4.921 -2.222 -11.762 1.00 78.31 97 VAL A O 1
ATOM 770 N N . LEU A 1 98 ? 6.532 -0.864 -10.992 1.00 77.56 98 LEU A N 1
ATOM 771 C CA . LEU A 1 98 ? 7.638 -1.816 -11.117 1.00 77.56 98 LEU A CA 1
ATOM 772 C C . LEU A 1 98 ? 7.876 -2.550 -9.793 1.00 77.56 98 LEU A C 1
ATOM 774 O O . LEU A 1 98 ? 8.276 -3.713 -9.754 1.00 77.56 98 LEU A O 1
ATOM 778 N N . TYR A 1 99 ? 7.640 -1.841 -8.693 1.00 78.19 99 TYR A N 1
ATOM 779 C CA . TYR A 1 99 ? 7.909 -2.290 -7.336 1.00 78.19 99 TYR A CA 1
ATOM 780 C C . TYR A 1 99 ? 6.916 -1.641 -6.384 1.00 78.19 99 TYR A C 1
ATOM 782 O O . TYR A 1 99 ? 6.551 -0.481 -6.575 1.00 78.19 99 TYR A O 1
ATOM 790 N N . ALA A 1 100 ? 6.513 -2.364 -5.344 1.00 80.62 100 ALA A N 1
ATOM 791 C CA . ALA A 1 100 ? 5.745 -1.798 -4.249 1.00 80.62 100 ALA A CA 1
ATOM 792 C C . ALA A 1 100 ? 6.116 -2.448 -2.914 1.00 80.62 100 ALA A C 1
ATOM 794 O O . ALA A 1 100 ? 6.179 -3.673 -2.805 1.00 80.62 100 ALA A O 1
ATOM 795 N N . ASP A 1 101 ? 6.312 -1.608 -1.900 1.00 83.06 101 ASP A N 1
ATOM 796 C CA . ASP A 1 101 ? 6.363 -1.996 -0.491 1.00 83.06 101 ASP A CA 1
ATOM 797 C C . ASP A 1 101 ? 5.063 -1.559 0.201 1.00 83.06 101 ASP A C 1
ATOM 799 O O . ASP A 1 101 ? 4.579 -0.445 -0.021 1.00 83.06 101 ASP A O 1
ATOM 803 N N . PHE A 1 102 ? 4.464 -2.427 1.013 1.00 82.00 102 PHE A N 1
ATOM 804 C CA . PHE A 1 102 ? 3.165 -2.178 1.639 1.00 82.00 102 PHE A CA 1
ATOM 805 C C . PHE A 1 102 ? 3.196 -2.463 3.137 1.00 82.00 102 PHE A C 1
ATOM 807 O O . PHE A 1 102 ? 3.813 -3.415 3.594 1.00 82.00 102 PHE A O 1
ATOM 814 N N . GLY A 1 103 ? 2.434 -1.678 3.902 1.00 78.12 103 GLY A N 1
ATOM 815 C CA . GLY A 1 103 ? 2.187 -1.952 5.322 1.00 78.12 103 GLY A CA 1
ATOM 816 C C . GLY A 1 103 ? 3.060 -1.145 6.278 1.00 78.12 103 GLY A C 1
ATOM 817 O O . GLY A 1 103 ? 2.953 -1.305 7.494 1.00 78.12 103 GLY A O 1
ATOM 818 N N . SER A 1 104 ? 3.861 -0.216 5.756 1.00 83.94 104 SER A N 1
ATOM 819 C CA . SER A 1 104 ? 4.610 0.724 6.584 1.00 83.94 104 SER A CA 1
ATOM 820 C C . SER A 1 104 ? 3.685 1.608 7.430 1.00 83.94 104 SER A C 1
ATOM 822 O O . SER A 1 104 ? 2.567 1.952 7.037 1.00 83.94 104 SER A O 1
ATOM 824 N N . GLN A 1 105 ? 4.151 1.977 8.622 1.00 85.00 105 GLN A N 1
ATOM 825 C CA . GLN A 1 105 ? 3.385 2.767 9.587 1.00 85.00 105 GLN A CA 1
ATOM 826 C C . GLN A 1 105 ? 3.108 4.186 9.068 1.00 85.00 105 GLN A C 1
ATOM 828 O O . GLN A 1 105 ? 4.014 4.868 8.599 1.00 85.00 105 GLN A O 1
ATOM 833 N N . GLY A 1 106 ? 1.864 4.658 9.204 1.00 80.44 106 GLY A N 1
ATOM 834 C CA . GLY A 1 106 ? 1.414 5.959 8.691 1.00 80.44 106 GLY A CA 1
ATOM 835 C C . GLY A 1 106 ? 2.049 7.199 9.321 1.00 80.44 106 GLY A C 1
ATOM 836 O O . GLY A 1 106 ? 1.846 8.293 8.801 1.00 80.44 106 GLY A O 1
ATOM 837 N N . HIS A 1 107 ? 2.772 7.057 10.432 1.00 81.62 107 HIS A N 1
ATOM 838 C CA . HIS A 1 107 ? 3.548 8.148 11.024 1.00 81.62 107 HIS A CA 1
ATOM 839 C C . HIS A 1 107 ? 4.920 8.341 10.351 1.00 81.62 107 HIS A C 1
ATOM 841 O O . HIS A 1 107 ? 5.488 9.430 10.430 1.00 81.62 107 HIS A O 1
ATOM 847 N N . ASN A 1 108 ? 5.452 7.308 9.690 1.00 83.56 108 ASN A N 1
ATOM 848 C CA . ASN A 1 108 ? 6.787 7.359 9.101 1.00 83.56 108 ASN A CA 1
ATOM 849 C C . ASN A 1 108 ? 6.825 8.262 7.863 1.00 83.56 108 ASN A C 1
ATOM 851 O O . ASN A 1 108 ? 5.845 8.381 7.130 1.00 83.56 108 ASN A O 1
ATOM 855 N N . ASN A 1 109 ? 7.984 8.882 7.629 1.00 83.94 109 ASN A N 1
ATOM 856 C CA . ASN A 1 109 ? 8.252 9.631 6.407 1.00 83.94 109 ASN A CA 1
ATOM 857 C C . ASN A 1 109 ? 8.732 8.703 5.277 1.00 83.94 109 ASN A C 1
ATOM 859 O O . ASN A 1 109 ? 9.230 7.601 5.524 1.00 83.94 109 ASN A O 1
ATOM 863 N N . ASP A 1 110 ? 8.637 9.179 4.037 1.00 83.31 110 ASP A N 1
ATOM 864 C CA . ASP A 1 110 ? 8.971 8.373 2.856 1.00 83.31 110 ASP A CA 1
ATOM 865 C C . ASP A 1 110 ? 10.441 7.940 2.840 1.00 83.31 110 ASP A C 1
ATOM 867 O O . ASP A 1 110 ? 10.752 6.802 2.498 1.00 83.31 110 ASP A O 1
ATOM 871 N N . ALA A 1 111 ? 11.353 8.810 3.288 1.00 83.38 111 ALA A N 1
ATOM 872 C CA . ALA A 1 111 ? 12.783 8.509 3.353 1.00 83.38 111 ALA A CA 1
ATOM 873 C C . ALA A 1 111 ? 13.097 7.354 4.320 1.00 83.38 111 ALA A C 1
ATOM 875 O O . ALA A 1 111 ? 13.886 6.464 3.996 1.00 83.38 111 ALA A O 1
ATOM 876 N N . GLY A 1 112 ? 12.471 7.346 5.499 1.00 83.19 112 GLY A N 1
ATOM 877 C CA . GLY A 1 112 ? 12.634 6.287 6.491 1.00 83.19 112 GLY A CA 1
ATOM 878 C C . GLY A 1 112 ? 12.042 4.966 6.013 1.00 83.19 112 GLY A C 1
ATOM 879 O O . GLY A 1 112 ? 12.656 3.915 6.204 1.00 83.19 112 GLY A O 1
ATOM 880 N N . ILE A 1 113 ? 10.895 5.018 5.332 1.00 81.75 113 ILE A N 1
ATOM 881 C CA . ILE A 1 113 ? 10.265 3.836 4.731 1.00 81.75 113 ILE A CA 1
ATOM 882 C C . ILE A 1 113 ? 11.163 3.262 3.637 1.00 81.75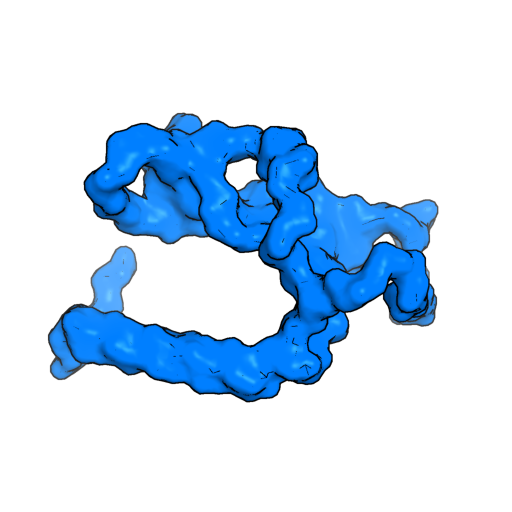 113 ILE A C 1
ATOM 884 O O . ILE A 1 113 ? 11.502 2.082 3.682 1.00 81.75 113 ILE A O 1
ATOM 888 N N . PHE A 1 114 ? 11.637 4.102 2.715 1.00 79.38 114 PHE A N 1
ATOM 889 C CA . PHE A 1 114 ? 12.523 3.676 1.636 1.00 79.38 114 PHE A CA 1
ATOM 890 C C . PHE A 1 114 ? 13.793 3.004 2.174 1.00 79.38 114 PHE A C 1
ATOM 892 O O . PHE A 1 114 ? 14.163 1.927 1.708 1.00 79.38 114 PHE A O 1
ATOM 899 N N . ASN A 1 115 ? 14.405 3.568 3.219 1.00 79.69 115 ASN A N 1
ATOM 900 C CA . ASN A 1 115 ? 15.608 3.003 3.832 1.00 79.69 115 ASN A CA 1
ATOM 901 C C . ASN A 1 115 ? 15.353 1.684 4.594 1.00 79.69 115 ASN A C 1
ATOM 903 O O . ASN A 1 115 ? 16.258 0.864 4.725 1.00 79.69 115 ASN A O 1
ATOM 907 N N . THR A 1 116 ? 14.128 1.464 5.086 1.00 74.94 116 THR A N 1
ATOM 908 C CA . THR A 1 116 ? 13.761 0.281 5.893 1.00 74.94 116 THR A CA 1
ATOM 909 C C . THR A 1 116 ? 13.132 -0.845 5.063 1.00 74.94 116 THR A C 1
ATOM 911 O O . THR A 1 116 ? 13.075 -1.979 5.533 1.00 74.94 116 THR A O 1
ATOM 914 N N . SER A 1 117 ? 12.707 -0.567 3.824 1.00 64.38 117 SER A N 1
ATOM 915 C CA . SER A 1 117 ? 11.964 -1.456 2.904 1.00 64.38 117 SER A CA 1
ATOM 916 C C . SER A 1 117 ? 12.728 -2.706 2.398 1.00 64.38 117 SER A C 1
ATOM 918 O O . SER A 1 117 ? 12.602 -3.134 1.253 1.00 64.38 117 SER A O 1
ATOM 920 N N . GLY A 1 118 ? 13.584 -3.315 3.222 1.00 56.22 118 GLY A N 1
ATOM 921 C CA . GLY A 1 118 ? 14.532 -4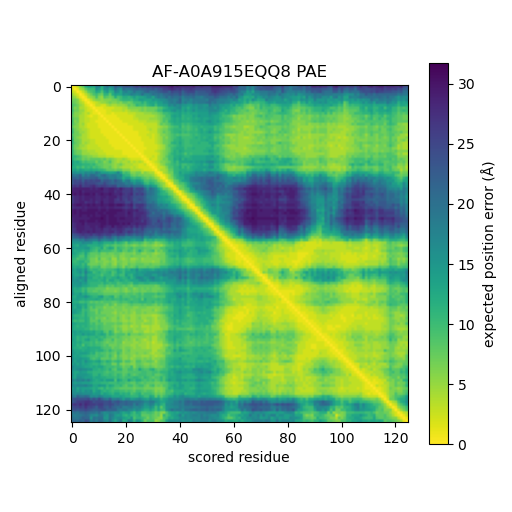.378 2.872 1.00 56.22 118 GLY A CA 1
ATOM 922 C C . GLY A 1 118 ? 13.962 -5.778 2.642 1.00 56.22 118 GLY A C 1
ATOM 923 O O . GLY A 1 118 ? 14.558 -6.535 1.878 1.00 56.22 118 GLY A O 1
ATOM 924 N N . ASN A 1 119 ? 12.842 -6.140 3.278 1.00 45.03 119 ASN A N 1
ATOM 925 C CA . ASN A 1 119 ? 12.624 -7.550 3.638 1.00 45.03 119 ASN A CA 1
ATOM 926 C C . ASN A 1 119 ? 11.395 -8.227 2.995 1.00 45.03 119 ASN A C 1
ATOM 928 O O . ASN A 1 119 ? 11.404 -9.446 2.858 1.00 45.03 119 ASN A O 1
ATOM 932 N N . GLU A 1 120 ? 10.384 -7.484 2.530 1.00 50.97 120 GLU A N 1
ATOM 933 C CA . GLU A 1 120 ? 9.154 -8.044 1.924 1.00 50.97 120 GLU A CA 1
ATOM 934 C C . GLU A 1 120 ? 8.803 -7.322 0.612 1.00 50.97 120 GLU A C 1
ATOM 936 O O . GLU A 1 120 ? 7.759 -6.703 0.441 1.00 50.97 120 GLU A O 1
ATOM 941 N N . ARG A 1 121 ? 9.745 -7.365 -0.333 1.00 60.00 121 ARG A N 1
ATOM 942 C CA . ARG A 1 121 ? 9.714 -6.600 -1.588 1.00 60.00 121 ARG A CA 1
ATOM 943 C C . ARG A 1 121 ? 8.928 -7.315 -2.683 1.00 60.00 121 ARG A C 1
ATOM 945 O O . ARG A 1 121 ? 9.353 -8.384 -3.113 1.00 60.00 121 ARG A O 1
ATOM 952 N N . ILE A 1 122 ? 7.861 -6.716 -3.209 1.00 59.91 122 ILE A N 1
ATOM 953 C CA . ILE A 1 122 ? 7.077 -7.312 -4.303 1.00 59.91 122 ILE A CA 1
ATOM 954 C C . ILE A 1 122 ? 7.371 -6.583 -5.623 1.00 59.91 122 ILE A C 1
ATOM 956 O O . ILE A 1 122 ? 7.163 -5.375 -5.737 1.00 59.91 122 ILE A O 1
ATOM 960 N N . TYR A 1 123 ? 7.848 -7.322 -6.628 1.00 60.72 123 TYR A N 1
ATOM 961 C CA . TYR A 1 123 ? 8.038 -6.839 -7.998 1.00 60.72 123 TYR A CA 1
ATOM 962 C C . TYR A 1 123 ? 6.784 -7.120 -8.794 1.00 60.72 123 TYR A C 1
ATOM 964 O O . TYR A 1 123 ? 6.244 -8.227 -8.734 1.00 60.72 123 TYR A O 1
ATOM 972 N N . VAL A 1 124 ? 6.360 -6.126 -9.561 1.00 58.28 124 VAL A N 1
ATOM 973 C CA . VAL A 1 124 ? 5.206 -6.239 -10.443 1.00 58.28 124 VAL A CA 1
ATOM 974 C C . VAL A 1 124 ? 5.730 -6.370 -11.870 1.00 58.28 124 VAL A C 1
ATOM 976 O O . VAL A 1 124 ? 6.490 -5.518 -12.331 1.00 58.28 124 VAL A O 1
ATOM 979 N N . LYS A 1 125 ? 5.405 -7.489 -12.522 1.00 55.41 125 LYS A N 1
ATOM 980 C CA . LYS A 1 125 ? 5.822 -7.801 -13.895 1.00 55.41 125 LYS A CA 1
ATOM 981 C C . LYS A 1 125 ? 4.810 -7.316 -14.927 1.00 55.41 125 LYS A C 1
ATOM 983 O O . LYS A 1 125 ? 3.597 -7.493 -14.678 1.00 55.41 125 LYS A O 1
#

Mean predicted aligned error: 11.1 Å

Secondary structure (DSSP, 8-state):
-----SS-HHHHHHHHHHHHHHHHHHHHHHHEE--SSSS-------------S-TT--EE--EEEEEPPPS-TTTTB-TTSSEEEEEEEEE-TTS-EEEEEEEEETTS-HHHHHHH--SS-EEE-

Organism: NCBI:txid166011